Protein AF-A0A958JUB2-F1 (afdb_monomer_lite)

Foldseek 3Di:
DVVVVVVVVVVVVVVVVVVVVVCVVVVVVVVVVVVVVVVVVVVVLVVQQPDLDWDWDADPQQATQDTHPNNCVVQVHDRVVRHRDHNCVSPVDPVVVVVNVVCVVPVDPPDDDDDDFDADPVGHTD

Structure (mmCIF, N/CA/C/O backbone):
data_AF-A0A958JUB2-F1
#
_entry.id   AF-A0A958JUB2-F1
#
loop_
_atom_site.group_PDB
_atom_site.id
_atom_site.type_symbol
_atom_site.label_atom_id
_atom_site.label_alt_id
_atom_site.label_comp_id
_atom_site.label_asym_id
_atom_site.label_entity_id
_atom_site.label_seq_id
_atom_site.pdbx_PDB_ins_code
_atom_site.Cartn_x
_atom_site.Cartn_y
_atom_site.Cartn_z
_atom_site.occupancy
_atom_site.B_iso_or_equiv
_atom_site.auth_seq_id
_atom_site.auth_comp_id
_atom_site.auth_asym_id
_atom_site.auth_atom_id
_atom_site.pdbx_PDB_model_num
ATOM 1 N N . MET A 1 1 ? -41.682 3.915 45.065 1.00 63.09 1 MET A N 1
ATOM 2 C CA . MET A 1 1 ? -41.288 4.322 43.694 1.00 63.09 1 MET A CA 1
ATOM 3 C C . MET A 1 1 ? -39.786 4.629 43.578 1.00 63.09 1 MET A C 1
ATOM 5 O O . MET A 1 1 ? -39.181 4.133 42.638 1.00 63.09 1 MET A O 1
ATOM 9 N N . ASN A 1 2 ? -39.155 5.313 44.550 1.00 74.50 2 ASN A N 1
ATOM 10 C CA . ASN A 1 2 ? -37.706 5.621 44.542 1.00 74.50 2 ASN A CA 1
ATOM 11 C C . ASN A 1 2 ? -36.760 4.412 44.406 1.00 74.50 2 ASN A C 1
ATOM 13 O O . ASN A 1 2 ? -35.855 4.449 43.581 1.00 74.50 2 ASN A O 1
ATOM 17 N N . PHE A 1 3 ? -37.010 3.309 45.119 1.00 87.00 3 PHE A N 1
ATOM 18 C CA . PHE A 1 3 ? -36.120 2.134 45.112 1.00 87.00 3 PHE A CA 1
ATOM 19 C C . PHE A 1 3 ? -35.889 1.517 43.715 1.00 87.00 3 PHE A C 1
ATOM 21 O O . PHE A 1 3 ? -34.808 1.024 43.397 1.00 87.00 3 PHE A O 1
ATOM 28 N N . VAL A 1 4 ? -36.906 1.549 42.846 1.00 90.69 4 VAL A N 1
ATOM 29 C CA . VAL A 1 4 ? -36.802 0.999 41.482 1.00 90.69 4 VAL A CA 1
ATOM 30 C C . VAL A 1 4 ? -35.968 1.912 40.580 1.00 90.69 4 VAL A C 1
ATOM 32 O O . VAL A 1 4 ? -35.207 1.413 39.750 1.00 90.69 4 VAL A O 1
ATOM 35 N N . ILE A 1 5 ? -36.096 3.232 40.744 1.00 91.81 5 ILE A N 1
ATOM 36 C CA . ILE A 1 5 ? -35.324 4.230 39.991 1.00 91.81 5 ILE A CA 1
ATOM 37 C C . ILE A 1 5 ? -33.850 4.167 40.388 1.00 91.81 5 ILE A C 1
ATOM 39 O O . ILE A 1 5 ? -32.994 4.075 39.514 1.00 91.81 5 ILE A O 1
ATOM 43 N N . GLU A 1 6 ? -33.559 4.101 41.683 1.00 92.88 6 GLU A N 1
ATOM 44 C CA . GLU A 1 6 ? -32.198 4.013 42.221 1.00 92.88 6 GLU A CA 1
ATOM 45 C C . GLU A 1 6 ? -31.471 2.750 41.735 1.00 92.88 6 GLU A C 1
ATOM 47 O O . GLU A 1 6 ? -30.363 2.811 41.205 1.00 92.88 6 GLU A O 1
ATOM 52 N N . LYS A 1 7 ? -32.150 1.595 41.751 1.00 93.38 7 LYS A N 1
ATOM 53 C CA . LYS A 1 7 ? -31.594 0.347 41.206 1.00 93.38 7 LYS A CA 1
ATOM 54 C C . LYS A 1 7 ? -31.358 0.402 39.692 1.00 93.38 7 LYS A C 1
ATOM 56 O O . LYS A 1 7 ? -30.428 -0.235 39.192 1.00 93.38 7 LYS A O 1
ATOM 61 N N . LYS A 1 8 ? -32.202 1.114 38.934 1.00 92.31 8 LYS A N 1
ATOM 62 C CA . LYS A 1 8 ? -31.984 1.342 37.494 1.00 92.31 8 LYS A CA 1
ATOM 63 C C . LYS A 1 8 ? -30.801 2.282 37.252 1.00 92.31 8 LYS A C 1
ATOM 65 O O . LYS A 1 8 ? -30.009 2.001 36.356 1.00 92.31 8 LYS A O 1
ATOM 70 N N . TYR A 1 9 ? -30.666 3.329 38.060 1.00 94.75 9 TYR A N 1
ATOM 71 C CA . TYR A 1 9 ? -29.566 4.289 38.004 1.00 94.75 9 TYR A CA 1
ATOM 72 C C . TYR A 1 9 ? -28.213 3.621 38.269 1.00 94.75 9 TYR A C 1
ATOM 74 O O 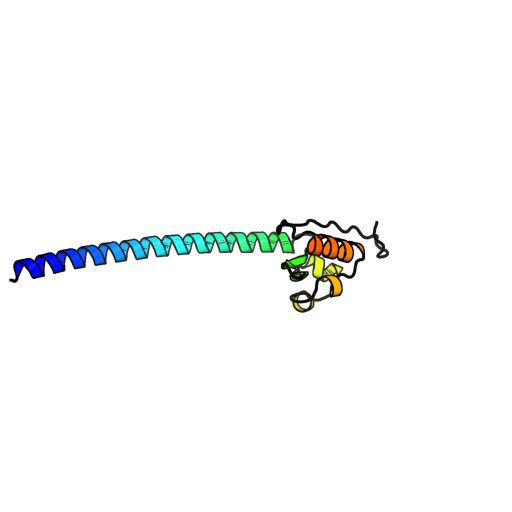. TYR A 1 9 ? -27.303 3.750 37.454 1.00 94.75 9 TYR A O 1
ATOM 82 N N . GLU A 1 10 ? -28.123 2.805 39.321 1.00 95.50 10 GLU A N 1
ATOM 83 C CA . GLU A 1 10 ? -26.946 1.990 39.650 1.00 95.50 10 GLU A CA 1
ATOM 84 C C . GLU A 1 10 ? -26.546 1.051 38.505 1.00 95.50 10 GLU A C 1
ATOM 86 O O . GLU A 1 10 ? -25.382 0.951 38.117 1.00 95.50 10 GLU A O 1
ATOM 91 N N . ARG A 1 11 ? -27.529 0.369 37.904 1.00 94.81 11 ARG A N 1
ATOM 92 C CA . ARG A 1 11 ? -27.283 -0.512 36.752 1.00 94.81 11 ARG A CA 1
ATOM 93 C C . ARG A 1 11 ? -26.782 0.260 35.535 1.00 94.81 11 ARG A C 1
ATOM 95 O O . ARG A 1 11 ? -25.931 -0.260 34.818 1.00 94.81 11 ARG A O 1
ATOM 102 N N . ALA A 1 12 ? -27.317 1.452 35.284 1.00 95.38 12 ALA A N 1
ATOM 103 C CA . ALA A 1 12 ? -26.868 2.304 34.190 1.00 95.38 12 ALA A CA 1
ATOM 104 C C . ALA A 1 12 ? -25.436 2.803 34.433 1.00 95.38 12 ALA A C 1
ATOM 106 O O . ALA A 1 12 ? -24.599 2.639 33.552 1.00 95.38 12 ALA A O 1
ATOM 107 N N . HIS A 1 13 ? -25.126 3.288 35.639 1.00 95.50 13 HIS A N 1
ATOM 108 C CA . HIS A 1 13 ? -23.782 3.742 36.015 1.00 95.50 13 HIS A CA 1
ATOM 109 C C . HIS A 1 13 ? -22.734 2.640 35.871 1.00 95.50 13 HIS A C 1
ATOM 111 O O . HIS A 1 13 ? -21.684 2.859 35.274 1.00 95.50 13 HIS A O 1
ATOM 117 N N . ARG A 1 14 ? -23.043 1.419 36.326 1.00 96.69 14 ARG A N 1
ATOM 118 C CA . ARG A 1 14 ? -22.148 0.270 36.127 1.00 96.69 14 ARG A CA 1
ATOM 119 C C . ARG A 1 14 ? -21.914 -0.036 34.654 1.00 96.69 14 ARG A C 1
ATOM 121 O O . ARG A 1 14 ? -20.787 -0.320 34.271 1.00 96.69 14 ARG A O 1
ATOM 128 N N . LYS A 1 15 ? -22.965 0.007 33.829 1.00 97.00 15 LYS A N 1
ATOM 129 C CA . LYS A 1 15 ? -22.825 -0.217 32.385 1.00 97.00 15 LYS A CA 1
ATOM 130 C C . LYS A 1 15 ? -21.964 0.856 31.727 1.00 97.00 15 LYS A C 1
ATOM 132 O O . LYS A 1 15 ? -21.115 0.496 30.926 1.00 97.00 15 LYS A O 1
ATOM 137 N N . VAL A 1 16 ? -22.160 2.128 32.073 1.00 97.75 16 VAL A N 1
ATOM 138 C CA . VAL A 1 16 ? -21.355 3.239 31.541 1.00 97.75 16 VAL A CA 1
ATOM 139 C C . VAL A 1 16 ? -19.884 3.052 31.901 1.00 97.75 16 VAL A C 1
ATOM 141 O O . VAL A 1 16 ? -19.061 3.008 30.999 1.00 97.75 16 VAL A O 1
ATOM 144 N N . SER A 1 17 ? -19.566 2.802 33.173 1.00 96.75 17 SER A N 1
ATOM 145 C CA . SER A 1 17 ? -18.178 2.590 33.609 1.00 96.75 17 SER A CA 1
ATOM 146 C C . SER A 1 17 ? -17.512 1.379 32.935 1.00 96.75 17 SER A C 1
ATOM 148 O O . SER A 1 17 ? -16.338 1.426 32.569 1.00 96.75 17 SER A O 1
ATOM 150 N N . LEU A 1 18 ? -18.261 0.291 32.715 1.00 97.38 18 LEU A N 1
ATOM 151 C CA . LEU A 1 18 ? -17.761 -0.860 31.958 1.00 97.38 18 LEU A CA 1
ATOM 152 C C . LEU A 1 18 ? -17.498 -0.510 30.489 1.00 97.38 1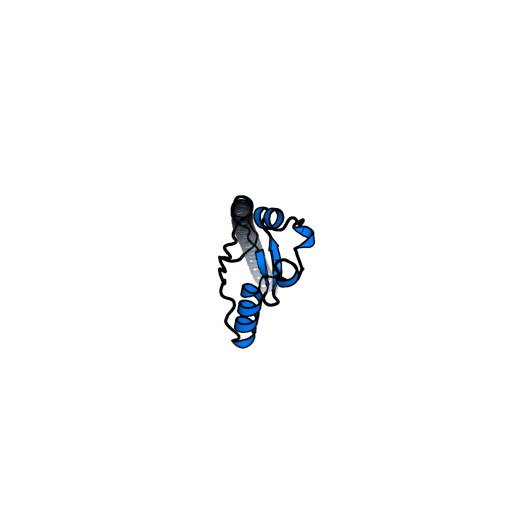8 LEU A C 1
ATOM 154 O O . LEU A 1 18 ? -16.470 -0.909 29.952 1.00 97.38 18 LEU A O 1
ATOM 158 N N . LEU A 1 19 ? -18.407 0.230 29.848 1.00 97.81 19 LEU A N 1
ATOM 159 C CA . LEU A 1 19 ? -18.243 0.663 28.460 1.00 97.81 19 LEU A CA 1
ATOM 160 C C . LEU A 1 19 ? -17.066 1.624 28.301 1.00 97.81 19 LEU A C 1
ATOM 162 O O . LEU A 1 19 ? -16.309 1.469 27.352 1.00 97.81 19 LEU A O 1
ATOM 166 N N . GLU A 1 20 ? -16.874 2.563 29.227 1.00 97.81 20 GLU A N 1
ATOM 167 C CA . GLU A 1 20 ? -15.715 3.465 29.241 1.00 97.81 20 GLU A CA 1
ATOM 168 C C . GLU A 1 20 ? -14.409 2.671 29.260 1.00 97.81 20 GLU A C 1
ATOM 170 O O . GLU A 1 20 ? -13.533 2.899 28.425 1.00 97.81 20 GLU A O 1
ATOM 175 N N . LYS A 1 21 ? -14.317 1.665 30.138 1.00 97.81 21 LYS A N 1
ATOM 176 C CA . LYS A 1 21 ? -13.148 0.787 30.200 1.00 97.81 21 LYS A CA 1
ATOM 177 C C . LYS A 1 21 ? -12.952 -0.015 28.911 1.00 97.81 21 LYS A C 1
ATOM 179 O O . LYS A 1 21 ? -11.841 -0.083 28.399 1.00 97.81 21 LYS A O 1
ATOM 184 N N . MET A 1 22 ? -14.023 -0.585 28.355 1.00 97.88 22 MET A N 1
ATOM 185 C CA . MET A 1 22 ? -13.954 -1.315 27.082 1.00 97.88 22 MET A CA 1
ATOM 186 C C . MET A 1 22 ? -13.523 -0.417 25.917 1.00 97.88 22 MET A C 1
ATOM 188 O O . MET A 1 22 ? -12.784 -0.867 25.045 1.00 97.88 22 MET A O 1
ATOM 192 N N . ILE A 1 23 ? -13.978 0.838 25.888 1.00 98.44 23 ILE A N 1
ATOM 193 C CA . ILE A 1 23 ? -13.577 1.822 24.879 1.00 98.44 23 ILE A CA 1
ATOM 194 C C . ILE A 1 23 ? -12.092 2.142 25.026 1.00 98.44 23 ILE A C 1
ATOM 196 O O . ILE A 1 23 ? -11.390 2.157 24.018 1.00 98.44 23 ILE A O 1
ATOM 200 N N . GLU A 1 24 ? -11.594 2.362 26.244 1.00 97.81 24 GLU A N 1
ATOM 201 C CA . GLU A 1 24 ? -10.168 2.611 26.470 1.00 97.81 24 GLU A CA 1
ATOM 202 C C . GLU A 1 24 ? -9.315 1.420 26.010 1.00 97.81 24 GLU A C 1
ATOM 204 O O . GLU A 1 24 ? -8.372 1.595 25.234 1.00 97.81 24 GLU A O 1
ATOM 209 N N . ASP A 1 25 ? -9.691 0.207 26.426 1.00 98.00 25 ASP A N 1
ATOM 210 C CA . ASP A 1 25 ? -9.000 -1.027 26.052 1.00 98.00 25 ASP A CA 1
ATOM 211 C C . ASP A 1 25 ? -8.996 -1.209 24.527 1.00 98.00 25 ASP A C 1
ATOM 213 O O . ASP A 1 25 ? -7.939 -1.445 23.933 1.00 98.00 25 ASP A O 1
ATOM 217 N N . LYS A 1 26 ? -10.145 -1.009 23.862 1.00 97.75 26 LYS A N 1
ATOM 218 C CA . LYS A 1 26 ? -10.233 -1.165 22.406 1.00 97.75 26 LYS A CA 1
ATOM 219 C C . LYS A 1 26 ? -9.491 -0.068 21.649 1.00 97.75 26 LYS A C 1
ATOM 221 O O . LYS A 1 26 ? -8.876 -0.343 20.622 1.00 97.75 26 LYS A O 1
ATOM 226 N N . THR A 1 27 ? -9.500 1.161 22.159 1.00 98.12 27 THR A N 1
ATOM 227 C CA . THR A 1 27 ? -8.747 2.280 21.572 1.00 98.12 27 THR A CA 1
ATOM 228 C C . THR A 1 27 ? -7.248 2.008 21.637 1.00 98.12 27 THR A C 1
ATOM 230 O O . THR A 1 27 ? -6.532 2.220 20.659 1.00 98.12 27 THR A O 1
ATOM 233 N N . ARG A 1 28 ? -6.770 1.481 22.770 1.00 98.00 28 ARG A N 1
ATOM 234 C CA . ARG A 1 28 ? -5.372 1.082 22.949 1.00 98.00 28 ARG A CA 1
ATOM 235 C C . ARG A 1 28 ? -4.981 -0.046 21.998 1.00 98.00 28 ARG A C 1
ATOM 237 O O . ARG A 1 28 ? -3.920 0.024 21.385 1.00 98.00 28 ARG A O 1
ATOM 244 N N . GLU A 1 29 ? -5.827 -1.064 21.867 1.00 98.12 29 GLU A N 1
ATOM 245 C CA . GLU A 1 29 ? -5.611 -2.176 20.937 1.00 98.12 29 GLU A CA 1
ATOM 246 C C . GLU A 1 29 ? -5.497 -1.676 19.488 1.00 98.12 29 GLU A C 1
ATOM 248 O O . GLU A 1 29 ? -4.488 -1.937 18.836 1.00 98.12 29 GLU A O 1
ATOM 253 N N . LEU A 1 30 ? -6.460 -0.867 19.028 1.00 98.44 30 LEU A N 1
ATOM 254 C CA . LEU A 1 30 ? -6.457 -0.285 17.680 1.00 98.44 30 LEU A CA 1
ATOM 255 C C . LEU A 1 30 ? -5.211 0.561 17.415 1.00 98.44 30 LEU A C 1
ATOM 257 O O . LEU A 1 30 ? -4.628 0.492 16.335 1.00 98.44 30 LEU A O 1
ATOM 261 N N . TYR A 1 31 ? -4.776 1.344 18.400 1.00 97.81 31 TYR A N 1
ATOM 262 C CA . TYR A 1 31 ? -3.563 2.146 18.280 1.00 97.81 31 TYR A CA 1
ATOM 263 C C . TYR A 1 31 ? -2.314 1.275 18.068 1.00 97.81 31 TYR A C 1
ATOM 265 O O . TYR A 1 31 ? -1.478 1.578 17.214 1.00 97.81 31 TYR A O 1
ATOM 273 N N . LEU A 1 32 ? -2.192 0.173 18.813 1.00 97.94 32 LEU A N 1
ATOM 274 C CA . LEU A 1 32 ? -1.074 -0.764 18.678 1.00 97.94 32 LEU A CA 1
ATOM 275 C C . LEU A 1 32 ? -1.111 -1.514 17.341 1.00 97.94 32 LEU A C 1
ATOM 277 O O . LEU A 1 32 ? -0.068 -1.675 16.702 1.00 97.94 32 LEU A O 1
ATOM 281 N N . GLU A 1 33 ? -2.292 -1.940 16.894 1.00 97.88 33 GLU A N 1
ATOM 282 C CA . GLU A 1 33 ? -2.471 -2.562 15.579 1.00 97.88 33 GLU A CA 1
ATOM 283 C C . GLU A 1 33 ? -2.098 -1.601 14.449 1.00 97.88 33 GLU A C 1
ATOM 285 O O . GLU A 1 33 ? -1.315 -1.965 13.570 1.00 97.88 33 GLU A O 1
ATOM 290 N N . HIS A 1 34 ? -2.561 -0.351 14.515 1.00 97.62 34 HIS A N 1
ATOM 291 C CA . HIS A 1 34 ? -2.223 0.681 13.539 1.00 97.62 34 HIS A CA 1
ATOM 292 C C . HIS A 1 34 ? -0.709 0.909 13.461 1.00 97.62 34 HIS A C 1
ATOM 294 O O . HIS A 1 34 ? -0.136 0.934 12.374 1.00 97.62 34 HIS A O 1
ATOM 300 N N . GLN A 1 35 ? -0.023 1.007 14.606 1.00 97.62 35 GLN A N 1
ATOM 301 C CA . GLN A 1 35 ? 1.438 1.121 14.618 1.00 97.62 35 GLN A CA 1
ATOM 302 C C . GLN A 1 35 ? 2.137 -0.082 13.977 1.00 97.62 35 GLN A C 1
ATOM 304 O O . GLN A 1 35 ? 3.183 0.078 13.344 1.00 97.62 35 GLN A O 1
ATOM 309 N N . LYS A 1 36 ? 1.603 -1.293 14.162 1.00 96.62 36 LYS A N 1
ATOM 310 C CA . LYS A 1 36 ? 2.172 -2.507 13.571 1.00 96.62 36 LYS A CA 1
ATOM 311 C C . LYS A 1 36 ? 2.021 -2.501 12.050 1.00 96.62 36 LYS A C 1
ATOM 313 O O . LYS A 1 36 ? 2.991 -2.810 11.358 1.00 96.62 36 LYS A O 1
ATOM 318 N N . VAL A 1 37 ? 0.846 -2.118 11.546 1.00 97.00 37 VAL A N 1
ATOM 319 C CA . VAL A 1 37 ? 0.585 -1.971 10.105 1.00 97.00 37 VAL A CA 1
ATOM 320 C C . VAL A 1 37 ? 1.504 -0.912 9.501 1.00 97.00 37 VAL A C 1
ATOM 322 O O . VAL A 1 37 ? 2.202 -1.201 8.535 1.00 97.00 37 VAL A O 1
ATOM 325 N N . GLU A 1 38 ? 1.603 0.264 10.122 1.00 96.12 38 GLU A N 1
ATOM 326 C CA . GLU A 1 38 ? 2.493 1.342 9.674 1.00 96.12 38 GLU A CA 1
ATOM 327 C C . GLU A 1 38 ? 3.957 0.902 9.588 1.00 96.12 38 GLU A C 1
ATOM 329 O O . GLU A 1 38 ? 4.614 1.084 8.563 1.00 96.12 38 GLU A O 1
ATOM 334 N N . LYS A 1 39 ? 4.476 0.244 10.632 1.00 95.94 39 LYS A N 1
ATOM 335 C CA . LYS A 1 39 ? 5.847 -0.289 10.619 1.00 95.94 39 LYS A CA 1
ATOM 336 C C . LYS A 1 39 ? 6.059 -1.314 9.507 1.00 95.94 39 LYS A C 1
ATOM 338 O O . LYS A 1 39 ? 7.115 -1.305 8.876 1.00 95.94 39 LYS A O 1
ATOM 343 N N . SER A 1 40 ? 5.077 -2.182 9.270 1.00 95.06 40 SER A N 1
ATOM 344 C CA . SER A 1 40 ? 5.133 -3.165 8.187 1.00 95.06 40 SER A CA 1
ATOM 345 C C . SER A 1 40 ? 5.154 -2.484 6.817 1.00 95.06 40 SER A C 1
ATOM 347 O O . SER A 1 40 ? 6.010 -2.802 5.996 1.00 95.06 40 SER A O 1
ATOM 349 N N . ASN A 1 41 ? 4.283 -1.499 6.591 1.00 92.94 41 ASN A N 1
ATOM 350 C CA . ASN A 1 41 ? 4.224 -0.738 5.341 1.00 92.94 41 ASN A CA 1
ATOM 351 C C . ASN A 1 41 ? 5.532 0.011 5.071 1.00 92.94 41 ASN A C 1
ATOM 353 O O . ASN A 1 41 ? 6.075 -0.061 3.971 1.00 92.94 41 ASN A O 1
ATOM 357 N N . GLN A 1 42 ? 6.090 0.672 6.087 1.00 93.00 42 GLN A N 1
ATOM 358 C CA . GLN A 1 42 ? 7.373 1.368 5.973 1.00 93.00 42 GLN A CA 1
ATOM 359 C C . GLN A 1 42 ? 8.525 0.404 5.674 1.00 93.00 42 GLN A C 1
ATOM 361 O O . GLN A 1 42 ? 9.415 0.729 4.889 1.00 93.00 42 GLN A O 1
ATOM 366 N N . TYR A 1 43 ? 8.522 -0.784 6.280 1.00 93.56 43 TYR A N 1
ATOM 367 C CA . TYR A 1 43 ? 9.527 -1.808 6.008 1.00 93.56 43 TYR A CA 1
ATOM 368 C C . TYR A 1 43 ? 9.432 -2.336 4.570 1.00 93.56 43 TYR A C 1
ATOM 370 O O . TYR A 1 43 ? 10.442 -2.358 3.867 1.00 93.56 43 TYR A O 1
ATOM 378 N N . LEU A 1 44 ? 8.227 -2.680 4.106 1.00 91.06 44 LEU A N 1
ATOM 379 C CA . LEU A 1 44 ? 7.986 -3.127 2.731 1.00 91.06 44 LEU A CA 1
ATOM 380 C C . LEU A 1 44 ? 8.356 -2.049 1.706 1.00 91.06 44 LEU A C 1
ATOM 382 O O . LEU A 1 44 ? 9.028 -2.344 0.722 1.00 91.06 44 LEU A O 1
ATOM 386 N N . SER A 1 45 ? 7.998 -0.790 1.971 1.00 88.38 45 SER A N 1
ATOM 387 C CA . SER A 1 45 ? 8.370 0.348 1.125 1.00 88.38 45 SER A CA 1
ATOM 388 C C . SER A 1 45 ? 9.891 0.481 0.992 1.00 88.38 45 SER A C 1
ATOM 390 O O . SER A 1 45 ? 10.405 0.623 -0.117 1.00 88.38 45 SER A O 1
ATOM 392 N N . ARG A 1 46 ? 10.635 0.347 2.099 1.00 90.19 46 ARG A N 1
ATOM 393 C CA . ARG A 1 46 ? 12.107 0.371 2.073 1.00 90.19 46 ARG A CA 1
ATOM 394 C C . ARG A 1 46 ? 12.694 -0.784 1.273 1.00 90.19 46 ARG A C 1
ATOM 396 O O . ARG A 1 46 ? 13.642 -0.555 0.530 1.00 90.19 46 ARG A O 1
ATOM 403 N N . ILE A 1 47 ? 12.142 -1.993 1.406 1.00 90.88 47 ILE A N 1
ATOM 404 C CA . ILE A 1 47 ? 12.572 -3.140 0.600 1.00 90.88 47 ILE A CA 1
ATOM 405 C C . ILE A 1 47 ? 12.392 -2.813 -0.880 1.00 90.88 47 ILE A C 1
ATOM 407 O O . ILE A 1 47 ? 13.383 -2.812 -1.605 1.00 90.88 47 ILE A O 1
ATOM 411 N N . LEU A 1 48 ? 11.173 -2.459 -1.301 1.00 87.75 48 LEU A N 1
ATOM 412 C CA . LEU A 1 48 ? 10.850 -2.176 -2.702 1.00 87.75 48 LEU A CA 1
ATOM 413 C C . LEU A 1 48 ? 11.750 -1.093 -3.309 1.00 87.75 48 LEU A C 1
ATOM 415 O O . LEU A 1 48 ? 12.201 -1.249 -4.441 1.00 87.75 48 LEU A O 1
ATOM 419 N N . GLN A 1 49 ? 12.047 -0.029 -2.558 1.00 82.94 49 GLN A N 1
ATOM 420 C CA . GLN A 1 49 ? 12.925 1.059 -3.010 1.00 82.94 49 GLN A CA 1
ATOM 421 C C . GLN A 1 49 ? 14.411 0.672 -3.051 1.00 82.94 49 GLN A C 1
ATOM 423 O O . GLN A 1 49 ? 15.179 1.270 -3.795 1.00 82.94 49 GLN A O 1
ATOM 428 N N . SER A 1 50 ? 14.831 -0.321 -2.264 1.00 86.94 50 SER A N 1
ATOM 429 C CA . SER A 1 50 ? 16.217 -0.811 -2.254 1.00 86.94 50 SER A CA 1
ATOM 430 C C . SER A 1 50 ? 16.504 -1.900 -3.295 1.00 86.94 50 SER A C 1
ATOM 432 O O . SER A 1 50 ? 17.665 -2.245 -3.513 1.00 86.94 50 SER A O 1
ATOM 434 N N . MET A 1 51 ? 15.467 -2.469 -3.919 1.00 89.12 51 MET A N 1
ATOM 435 C CA . MET A 1 51 ? 15.621 -3.511 -4.934 1.00 89.12 51 MET A CA 1
ATOM 436 C C . MET A 1 51 ? 16.261 -2.943 -6.202 1.00 89.12 51 MET A C 1
ATOM 438 O O . MET A 1 51 ? 15.856 -1.897 -6.695 1.00 89.12 51 MET A O 1
ATOM 442 N N . ALA A 1 52 ? 17.238 -3.665 -6.757 1.00 83.31 52 ALA A N 1
ATOM 443 C CA . ALA A 1 52 ? 17.877 -3.291 -8.021 1.00 83.31 52 ALA A CA 1
ATOM 444 C C . ALA A 1 52 ? 16.981 -3.567 -9.244 1.00 83.31 52 ALA A C 1
ATOM 446 O O . ALA A 1 52 ? 17.133 -2.926 -10.279 1.00 83.31 52 ALA A O 1
ATOM 447 N N . GLY A 1 53 ? 16.064 -4.533 -9.128 1.00 85.75 53 GLY A N 1
ATOM 448 C CA . GLY A 1 53 ? 15.079 -4.842 -10.160 1.00 85.75 53 GLY A CA 1
ATOM 449 C C . GLY A 1 53 ? 13.902 -3.870 -10.133 1.00 85.75 53 GLY A C 1
ATOM 450 O O . GLY A 1 53 ? 13.439 -3.469 -9.059 1.00 85.75 53 GLY A O 1
ATOM 451 N N . GLY A 1 54 ? 13.408 -3.520 -11.320 1.00 87.31 54 GLY A N 1
ATOM 452 C CA . GLY A 1 54 ? 12.181 -2.748 -11.466 1.00 87.31 54 GLY A CA 1
ATOM 453 C C . GLY A 1 54 ? 10.958 -3.562 -11.051 1.00 87.31 54 GLY A C 1
ATOM 454 O O . GLY A 1 54 ? 10.807 -4.709 -11.460 1.00 87.31 54 GLY A O 1
ATOM 455 N N . VAL A 1 55 ? 10.093 -2.959 -10.240 1.00 87.25 55 VAL A N 1
ATOM 456 C CA . VAL A 1 55 ? 8.812 -3.524 -9.815 1.00 87.25 55 VAL A CA 1
ATOM 457 C C . VAL A 1 55 ? 7.700 -2.570 -10.228 1.00 87.25 55 VAL A C 1
ATOM 459 O O . VAL A 1 55 ? 7.694 -1.407 -9.818 1.00 87.25 55 VAL A O 1
ATOM 462 N N . ILE A 1 56 ? 6.754 -3.095 -11.004 1.00 87.88 56 ILE A N 1
ATOM 463 C CA . ILE A 1 56 ? 5.487 -2.448 -11.342 1.00 87.88 56 ILE A CA 1
ATOM 464 C C . ILE A 1 56 ? 4.365 -3.343 -10.822 1.00 87.88 56 ILE A C 1
ATOM 466 O O . ILE A 1 56 ? 4.386 -4.555 -11.030 1.00 87.88 56 ILE A O 1
ATOM 470 N N . VAL A 1 57 ? 3.39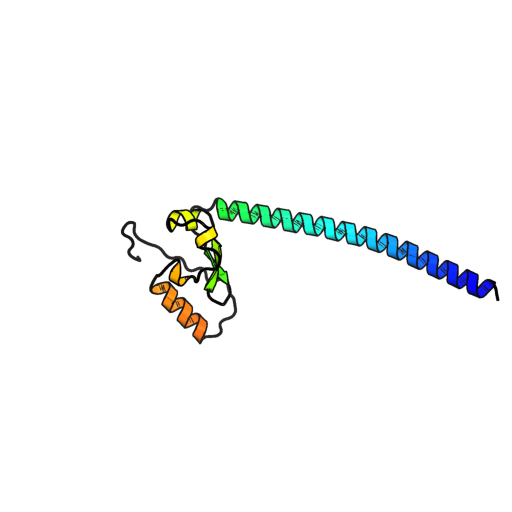1 -2.750 -10.140 1.00 87.31 57 VAL A N 1
ATOM 471 C CA . VAL A 1 57 ? 2.159 -3.428 -9.729 1.00 87.31 57 VAL A CA 1
ATOM 472 C C . VAL A 1 57 ? 1.001 -2.757 -10.438 1.00 87.31 57 VAL A C 1
ATOM 474 O O . VAL A 1 57 ? 0.926 -1.528 -10.464 1.00 87.31 57 VAL A O 1
ATOM 477 N N . THR A 1 58 ? 0.084 -3.559 -10.966 1.00 87.50 58 THR A N 1
ATOM 478 C CA . THR A 1 58 ? -1.155 -3.080 -11.575 1.00 87.50 58 THR A CA 1
ATOM 479 C C . THR A 1 58 ? -2.372 -3.574 -10.812 1.00 87.50 58 THR A C 1
ATOM 481 O O . THR A 1 58 ? -2.303 -4.551 -10.063 1.00 87.50 58 THR A O 1
ATOM 484 N N . ASP A 1 59 ? -3.507 -2.917 -11.015 1.00 87.81 59 ASP A N 1
ATOM 485 C CA . ASP A 1 59 ? -4.797 -3.480 -10.644 1.00 87.81 59 ASP A CA 1
ATOM 486 C C . ASP A 1 59 ? -5.297 -4.507 -11.684 1.00 87.81 59 ASP A C 1
ATOM 488 O O . ASP A 1 59 ? -4.580 -4.915 -12.602 1.00 87.81 59 ASP A O 1
ATOM 492 N N . HIS A 1 60 ? -6.544 -4.952 -11.518 1.00 83.00 60 HIS A N 1
ATOM 493 C CA . HIS A 1 60 ? -7.208 -5.927 -12.386 1.00 83.00 60 HIS A CA 1
ATOM 494 C C . HIS A 1 60 ? -7.520 -5.407 -13.799 1.00 83.00 60 HIS A C 1
ATOM 496 O O . HIS A 1 60 ? -7.832 -6.208 -14.674 1.00 83.00 60 HIS A O 1
ATOM 502 N N . THR A 1 61 ? -7.440 -4.095 -14.022 1.00 85.00 61 THR A N 1
ATOM 503 C CA . THR A 1 61 ? -7.598 -3.449 -15.334 1.00 85.00 61 THR A CA 1
ATOM 504 C C . THR A 1 61 ? -6.256 -3.147 -16.000 1.00 85.00 61 THR A C 1
ATOM 506 O O . THR A 1 61 ? -6.225 -2.482 -17.025 1.00 85.00 61 THR A O 1
ATOM 509 N N . PHE A 1 62 ? -5.150 -3.630 -15.420 1.00 87.06 62 PHE A N 1
ATOM 510 C CA . PHE A 1 62 ? -3.780 -3.318 -15.835 1.00 87.06 62 PHE A CA 1
ATOM 511 C C . PHE A 1 62 ? -3.400 -1.840 -15.679 1.00 87.06 62 PHE A C 1
ATOM 513 O O . PHE A 1 62 ? -2.416 -1.388 -16.259 1.00 87.06 62 PHE A O 1
ATOM 520 N N . THR A 1 63 ? -4.113 -1.106 -14.824 1.00 90.69 63 THR A N 1
ATOM 521 C CA . THR A 1 63 ? -3.728 0.252 -14.433 1.00 90.69 63 THR A CA 1
ATOM 522 C C . THR A 1 63 ? -2.603 0.183 -13.406 1.00 90.69 63 THR A C 1
ATOM 524 O O . THR A 1 63 ? -2.717 -0.529 -12.407 1.00 90.69 63 THR A O 1
ATOM 527 N N . VAL A 1 64 ? -1.510 0.911 -13.625 1.00 91.81 64 VAL A N 1
ATOM 528 C CA . VAL A 1 64 ? -0.342 0.933 -12.735 1.00 91.81 64 VAL A CA 1
ATOM 529 C C . VAL A 1 64 ? -0.689 1.601 -11.399 1.00 91.81 64 VAL A C 1
ATOM 531 O O . VAL A 1 64 ? -1.070 2.768 -11.350 1.00 91.81 64 VAL A O 1
ATOM 534 N N . VAL A 1 65 ? -0.514 0.876 -10.291 1.00 92.62 65 VAL A N 1
ATOM 535 C CA . VAL A 1 65 ? -0.804 1.344 -8.919 1.00 92.62 65 VAL A CA 1
ATOM 536 C C . VAL A 1 65 ? 0.440 1.476 -8.039 1.00 92.62 65 VAL A C 1
ATOM 538 O O . VAL A 1 65 ? 0.389 2.126 -6.996 1.00 92.62 65 VAL A O 1
ATOM 541 N N . LEU A 1 66 ? 1.562 0.869 -8.434 1.00 91.12 66 LEU A N 1
ATOM 542 C CA . LEU A 1 66 ? 2.850 1.024 -7.759 1.00 91.12 66 LEU A CA 1
ATOM 543 C C . LEU A 1 66 ? 3.989 0.914 -8.765 1.00 91.12 66 LEU A C 1
ATOM 545 O O . LEU A 1 66 ? 4.008 -0.003 -9.582 1.00 91.12 66 LEU A O 1
ATOM 549 N N . VAL A 1 67 ? 4.973 1.798 -8.623 1.00 90.75 67 VAL A N 1
ATOM 550 C CA . VAL A 1 67 ? 6.256 1.733 -9.324 1.00 90.75 67 VAL A CA 1
ATOM 551 C C . VAL A 1 67 ? 7.361 1.963 -8.297 1.00 90.75 67 VAL A C 1
ATOM 553 O O . VAL A 1 67 ? 7.287 2.908 -7.509 1.00 90.75 67 VAL A O 1
ATOM 556 N N . ASN A 1 68 ? 8.362 1.083 -8.242 1.00 91.88 68 ASN A N 1
ATOM 557 C CA . ASN A 1 68 ? 9.545 1.327 -7.412 1.00 91.88 68 ASN A CA 1
ATOM 558 C C . ASN A 1 68 ? 10.577 2.206 -8.145 1.00 91.88 68 ASN A C 1
ATOM 560 O O . ASN A 1 68 ? 10.545 2.340 -9.368 1.00 91.88 68 ASN A O 1
ATOM 564 N N . GLY A 1 69 ? 11.535 2.779 -7.406 1.00 90.00 69 GLY A N 1
ATOM 565 C CA . GLY A 1 69 ? 12.540 3.669 -7.997 1.00 90.00 69 GLY A CA 1
ATOM 566 C C . GLY A 1 69 ? 13.365 3.019 -9.114 1.00 90.00 69 GLY A C 1
ATOM 567 O O . GLY A 1 69 ? 13.670 3.671 -10.108 1.00 90.00 69 GLY A O 1
ATOM 568 N N . ALA A 1 70 ? 13.678 1.724 -9.003 1.00 90.44 70 ALA A N 1
ATOM 569 C CA . ALA A 1 70 ? 14.399 1.007 -10.051 1.00 90.44 70 ALA A CA 1
ATOM 570 C C . ALA A 1 70 ? 13.603 0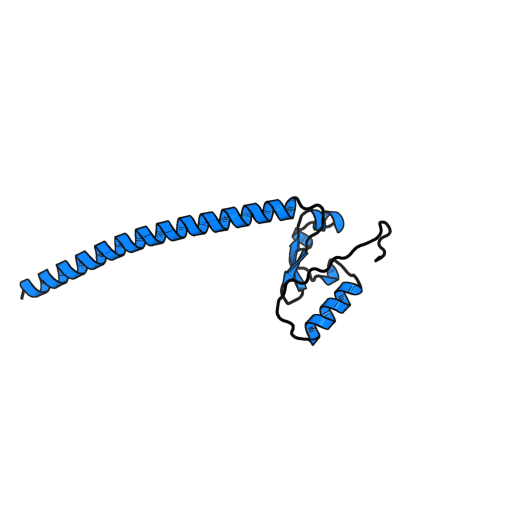.923 -11.363 1.00 90.44 70 ALA A C 1
ATOM 572 O O . ALA A 1 70 ? 14.182 1.134 -12.423 1.00 90.44 70 ALA A O 1
ATOM 573 N N . ALA A 1 71 ? 12.291 0.673 -11.314 1.00 89.44 71 ALA A N 1
ATOM 574 C CA . ALA A 1 71 ? 11.448 0.648 -12.508 1.00 89.44 71 ALA A CA 1
ATOM 575 C C . ALA A 1 71 ? 11.393 2.024 -13.181 1.00 89.44 71 ALA A C 1
ATOM 577 O O . ALA A 1 71 ? 11.606 2.105 -14.386 1.00 89.44 71 ALA A O 1
ATOM 578 N N . ALA A 1 72 ? 11.208 3.096 -12.407 1.00 89.56 72 ALA A N 1
ATOM 579 C CA . ALA A 1 72 ? 11.240 4.466 -12.922 1.00 89.56 72 ALA A CA 1
ATOM 580 C C . ALA A 1 72 ? 12.571 4.783 -13.636 1.00 89.56 72 ALA A C 1
ATOM 582 O O . ALA A 1 72 ? 12.579 5.266 -14.765 1.00 89.56 72 ALA A O 1
ATOM 583 N N . ILE A 1 73 ? 13.707 4.409 -13.031 1.00 89.25 73 ILE A N 1
ATOM 584 C CA . ILE A 1 73 ? 15.042 4.586 -13.629 1.00 89.25 73 ILE A CA 1
ATOM 585 C C . ILE A 1 73 ? 15.207 3.761 -14.913 1.00 89.25 73 ILE A C 1
ATOM 587 O O . ILE A 1 73 ? 15.735 4.272 -15.898 1.00 89.25 73 ILE A O 1
ATOM 591 N N . ILE A 1 74 ? 14.783 2.493 -14.908 1.00 86.44 74 ILE A N 1
ATOM 592 C CA . ILE A 1 74 ? 14.888 1.590 -16.067 1.00 86.44 74 ILE A CA 1
ATOM 593 C C . ILE A 1 74 ? 14.044 2.102 -17.239 1.00 86.44 74 ILE A C 1
ATOM 595 O O . ILE A 1 74 ? 14.473 1.999 -18.388 1.00 86.44 74 ILE A O 1
ATOM 599 N N . LEU A 1 75 ? 12.861 2.644 -16.948 1.00 86.75 75 LEU A N 1
ATOM 600 C CA . LEU A 1 75 ? 11.939 3.193 -17.942 1.00 86.75 75 LEU A CA 1
ATOM 601 C C . LEU A 1 75 ? 12.322 4.607 -18.389 1.00 86.75 75 LEU A C 1
ATOM 603 O O . LEU A 1 75 ? 11.929 5.020 -19.475 1.00 86.75 75 LEU A O 1
ATOM 607 N N . GLY A 1 76 ? 13.117 5.324 -17.591 1.00 87.50 76 GLY A N 1
ATOM 608 C CA . GLY A 1 76 ? 13.517 6.701 -17.874 1.00 87.50 76 GLY A CA 1
ATOM 609 C C . GLY A 1 76 ? 12.407 7.727 -17.632 1.00 87.50 76 GLY A C 1
ATOM 610 O O . GLY A 1 76 ? 12.476 8.818 -18.189 1.00 87.50 76 GLY A O 1
ATOM 611 N N . GLU A 1 77 ? 11.416 7.389 -16.808 1.00 88.69 77 GLU A N 1
ATOM 612 C CA . GLU A 1 77 ? 10.231 8.206 -16.523 1.00 88.69 77 GLU A CA 1
ATOM 613 C C . GLU A 1 77 ? 10.091 8.470 -15.019 1.00 88.69 77 GLU A C 1
ATOM 615 O O . GLU A 1 77 ? 10.530 7.676 -14.183 1.00 88.69 77 GLU A O 1
ATOM 620 N N . GLU A 1 78 ? 9.454 9.585 -14.658 1.00 89.56 78 GLU A N 1
ATOM 621 C CA . GLU A 1 78 ? 9.115 9.876 -13.261 1.00 89.56 78 GLU A CA 1
ATOM 622 C C . GLU A 1 78 ? 7.966 8.976 -12.789 1.00 89.56 78 GLU A C 1
ATOM 624 O O . GLU A 1 78 ? 7.027 8.696 -13.534 1.00 89.56 78 GLU A O 1
ATOM 629 N N . SER A 1 79 ? 8.017 8.519 -11.532 1.00 87.44 79 SER A N 1
ATOM 630 C CA . SER A 1 79 ? 7.018 7.575 -11.000 1.00 87.44 79 SER A CA 1
ATOM 631 C C . SER A 1 79 ? 5.599 8.143 -11.075 1.00 87.44 79 SER A C 1
ATOM 633 O O . SER A 1 79 ? 4.652 7.413 -11.344 1.00 87.44 79 SER A O 1
ATOM 635 N N . GLU A 1 80 ? 5.459 9.452 -10.894 1.00 90.00 80 GLU A N 1
ATOM 636 C CA . GLU A 1 80 ? 4.212 10.206 -10.966 1.00 90.00 80 GLU A CA 1
ATOM 637 C C . GLU A 1 80 ? 3.547 10.139 -12.348 1.00 90.00 80 GLU A C 1
ATOM 639 O O . GLU A 1 80 ? 2.321 10.141 -12.419 1.00 90.00 80 GLU A O 1
ATOM 644 N N . ASN A 1 81 ? 4.329 10.033 -13.427 1.00 89.69 81 ASN A N 1
ATOM 645 C CA . ASN A 1 81 ? 3.812 9.907 -14.797 1.00 89.69 81 ASN A CA 1
ATOM 646 C C . ASN A 1 81 ? 3.392 8.467 -15.131 1.00 89.69 81 ASN A C 1
ATOM 648 O O . ASN A 1 81 ? 2.605 8.228 -16.047 1.00 89.69 81 ASN A O 1
ATOM 652 N N . LEU A 1 82 ? 3.943 7.496 -14.402 1.00 90.38 82 LEU A N 1
ATOM 653 C CA . LEU A 1 82 ? 3.673 6.075 -14.599 1.00 90.38 82 LEU A CA 1
ATOM 654 C C . LEU A 1 82 ? 2.446 5.610 -13.807 1.00 90.38 82 LEU A C 1
ATOM 656 O O . LEU A 1 82 ? 1.735 4.711 -14.245 1.00 90.38 82 LEU A O 1
ATOM 660 N N . LEU A 1 83 ? 2.194 6.207 -12.641 1.00 93.50 83 LEU A N 1
ATOM 661 C CA . LEU A 1 83 ? 1.041 5.884 -11.803 1.00 93.50 83 LEU A CA 1
ATOM 662 C C . LEU A 1 83 ? -0.275 6.269 -12.492 1.00 93.50 83 LEU A C 1
ATOM 664 O O . LEU A 1 83 ? -0.461 7.400 -12.928 1.00 93.50 83 LEU A O 1
ATOM 668 N N . GLY A 1 84 ? -1.221 5.330 -12.531 1.00 93.19 84 GLY A N 1
ATOM 669 C CA . GLY A 1 84 ? -2.528 5.510 -13.167 1.00 93.19 84 GLY A CA 1
ATOM 670 C C . GLY A 1 84 ? -2.540 5.289 -14.681 1.00 93.19 84 GLY A C 1
ATOM 671 O O . GLY A 1 84 ? -3.618 5.297 -15.271 1.00 93.19 84 GLY A O 1
ATOM 672 N N . SER A 1 85 ? -1.381 5.066 -15.299 1.00 92.38 85 SER A N 1
ATOM 673 C CA . SER A 1 85 ? -1.269 4.735 -16.721 1.00 92.38 85 SER A CA 1
ATOM 674 C C . SER A 1 85 ? -1.552 3.249 -16.964 1.00 92.38 85 SER A C 1
ATOM 676 O O . SER A 1 85 ? -1.391 2.417 -16.065 1.00 92.38 85 SER A O 1
ATOM 678 N N . GLU A 1 86 ? -1.975 2.900 -18.178 1.00 90.50 86 GLU A N 1
ATOM 679 C CA . GLU A 1 86 ? -2.147 1.502 -18.580 1.00 90.50 86 GLU A CA 1
ATOM 680 C C . GLU A 1 86 ? -0.775 0.825 -18.738 1.00 90.50 86 GLU A C 1
ATOM 682 O O . GLU A 1 86 ? 0.171 1.414 -19.268 1.00 90.50 86 GLU A O 1
ATOM 687 N N . LEU A 1 87 ? -0.638 -0.423 -18.280 1.00 87.38 87 LEU A N 1
ATOM 688 C CA . LEU A 1 87 ? 0.641 -1.141 -18.279 1.00 87.38 87 LEU A CA 1
ATOM 689 C C . LEU A 1 87 ? 1.295 -1.208 -19.664 1.00 87.38 87 LEU A C 1
ATOM 691 O O . LEU A 1 87 ? 2.515 -1.092 -19.764 1.00 87.38 87 LEU A O 1
ATOM 695 N N . LEU A 1 88 ? 0.498 -1.403 -20.717 1.00 86.00 88 LEU A N 1
ATOM 696 C CA . LEU A 1 88 ? 0.998 -1.519 -22.088 1.00 86.00 88 LEU A CA 1
ATOM 697 C C . LEU A 1 88 ? 1.491 -0.187 -22.662 1.00 86.00 88 LEU A C 1
ATOM 699 O O . LEU A 1 88 ? 2.409 -0.203 -23.480 1.00 86.00 88 LEU A O 1
ATOM 703 N N . ASP A 1 89 ? 0.956 0.945 -22.200 1.00 85.19 89 ASP A N 1
ATOM 704 C CA . ASP A 1 89 ? 1.459 2.271 -22.576 1.00 85.19 89 ASP A CA 1
ATOM 705 C C . ASP A 1 89 ? 2.826 2.541 -21.937 1.00 85.19 89 ASP A C 1
ATOM 707 O O . ASP A 1 89 ? 3.706 3.152 -22.543 1.00 85.19 89 ASP A O 1
ATOM 711 N N . VAL A 1 90 ? 3.017 2.049 -20.710 1.00 79.31 90 VAL A N 1
ATOM 712 C CA . VAL A 1 90 ? 4.259 2.201 -19.943 1.00 79.31 90 VAL A CA 1
ATOM 713 C C . VAL A 1 90 ? 5.343 1.227 -20.408 1.00 79.31 90 VAL A C 1
ATOM 715 O O . VAL A 1 90 ? 6.522 1.579 -20.466 1.00 79.31 90 VAL A O 1
ATOM 718 N N . PHE A 1 91 ? 4.970 -0.015 -20.718 1.00 76.19 91 PHE A N 1
ATOM 719 C CA . PHE A 1 91 ? 5.913 -1.066 -21.085 1.00 76.19 91 PHE A CA 1
ATOM 720 C C . PHE A 1 91 ? 5.365 -1.935 -22.229 1.00 76.19 91 PHE A C 1
ATOM 722 O O . PHE A 1 91 ? 4.886 -3.051 -21.998 1.00 76.19 91 PHE A O 1
ATOM 729 N N . PRO A 1 92 ? 5.447 -1.444 -23.482 1.00 69.69 92 PRO A N 1
ATOM 730 C CA . PRO A 1 92 ? 4.924 -2.140 -24.652 1.00 69.69 92 PRO A CA 1
ATOM 731 C C . PRO A 1 92 ? 5.845 -3.307 -25.021 1.00 69.69 92 PRO A C 1
ATOM 733 O O . PRO A 1 92 ? 6.808 -3.165 -25.778 1.00 69.69 92 PRO A O 1
ATOM 736 N N . VAL A 1 93 ? 5.570 -4.476 -24.445 1.00 70.31 93 VAL A N 1
ATOM 737 C CA . VAL A 1 93 ? 6.279 -5.723 -24.742 1.00 70.31 93 VAL A CA 1
ATOM 738 C C . VAL A 1 93 ? 5.271 -6.749 -25.236 1.00 70.31 93 VAL A C 1
ATOM 740 O O . VAL A 1 93 ? 4.298 -7.038 -24.543 1.00 70.31 93 VAL A O 1
ATOM 743 N N . ASP A 1 94 ? 5.540 -7.346 -26.399 1.00 66.06 94 ASP A N 1
ATOM 744 C CA . ASP A 1 94 ? 4.651 -8.329 -27.041 1.00 66.06 94 ASP A CA 1
ATOM 745 C C . ASP A 1 94 ? 4.274 -9.487 -26.092 1.00 66.06 94 ASP A C 1
ATOM 747 O O . ASP A 1 94 ? 3.132 -9.941 -26.068 1.00 66.06 94 ASP A O 1
ATOM 751 N N . GLY A 1 95 ? 5.208 -9.912 -25.231 1.00 64.62 95 GLY A N 1
ATOM 752 C CA . GLY A 1 95 ? 4.964 -10.947 -24.219 1.00 64.62 95 GLY A CA 1
ATOM 753 C C . GLY A 1 95 ? 4.017 -10.532 -23.082 1.00 64.62 95 GLY A C 1
ATOM 754 O O . GLY A 1 95 ? 3.361 -11.393 -22.503 1.00 64.62 95 GLY A O 1
ATOM 755 N N . ILE A 1 96 ? 3.906 -9.236 -22.769 1.00 68.06 96 ILE A N 1
ATOM 756 C CA . ILE A 1 96 ? 2.928 -8.729 -21.792 1.00 68.06 96 ILE A CA 1
ATOM 757 C C . ILE A 1 96 ? 1.537 -8.702 -22.414 1.00 68.06 96 ILE A C 1
ATOM 759 O O . ILE A 1 96 ? 0.591 -9.137 -21.767 1.00 68.06 96 ILE A O 1
ATOM 763 N N . ALA A 1 97 ? 1.412 -8.234 -23.659 1.00 69.12 97 ALA A N 1
ATOM 764 C CA . ALA A 1 97 ? 0.126 -8.183 -24.351 1.00 69.12 97 ALA A CA 1
ATOM 765 C C . ALA A 1 97 ? -0.523 -9.574 -24.416 1.00 69.12 97 ALA A C 1
ATOM 767 O O . ALA A 1 97 ? -1.681 -9.732 -24.035 1.00 69.12 97 ALA A O 1
ATOM 768 N N . GLN A 1 98 ? 0.256 -10.603 -24.767 1.00 66.94 98 GLN A N 1
ATOM 769 C CA . GLN A 1 98 ? -0.226 -11.984 -24.770 1.00 66.94 98 GLN A CA 1
ATOM 770 C C . GLN A 1 98 ? -0.654 -12.465 -23.370 1.00 66.94 98 GLN A C 1
ATOM 772 O O . GLN A 1 98 ? -1.713 -13.073 -23.223 1.00 66.94 98 GLN A O 1
ATOM 777 N N . ALA A 1 99 ? 0.126 -12.163 -22.327 1.00 69.06 99 ALA A N 1
ATOM 778 C CA . ALA A 1 99 ? -0.216 -12.539 -20.953 1.00 69.06 99 ALA A CA 1
ATOM 779 C C . ALA A 1 99 ? -1.491 -11.834 -20.443 1.00 69.06 99 ALA A C 1
ATOM 781 O O . ALA A 1 99 ? -2.280 -12.432 -19.708 1.00 69.06 99 ALA A O 1
ATOM 782 N N . ILE A 1 100 ? -1.711 -10.576 -20.843 1.00 73.38 100 ILE A N 1
ATOM 783 C CA . ILE A 1 100 ? -2.936 -9.817 -20.556 1.00 73.38 100 ILE A CA 1
ATOM 784 C C . ILE A 1 100 ? -4.136 -10.465 -21.254 1.00 73.38 100 ILE A C 1
ATOM 786 O O . ILE A 1 100 ? -5.155 -10.709 -20.606 1.00 73.38 100 ILE A O 1
ATOM 790 N N . GLU A 1 101 ? -4.012 -10.792 -22.541 1.00 71.25 101 GLU A N 1
ATOM 791 C CA . GLU A 1 101 ? -5.073 -11.433 -23.326 1.00 71.25 101 GLU A CA 1
ATOM 792 C C . GLU A 1 101 ? -5.461 -12.812 -22.772 1.00 71.25 101 GLU A C 1
ATOM 794 O O . GLU A 1 101 ? -6.649 -13.096 -22.602 1.00 71.25 101 GLU A O 1
ATOM 799 N N . GLU A 1 102 ? -4.483 -13.651 -22.419 1.00 67.75 102 GLU A N 1
ATOM 800 C CA . GLU A 1 102 ? -4.718 -14.967 -21.808 1.00 67.75 102 GLU A CA 1
ATOM 801 C C . GLU A 1 102 ? -5.442 -14.845 -20.457 1.00 67.75 102 GLU A C 1
ATOM 803 O O . GLU A 1 102 ? -6.370 -15.607 -20.164 1.00 67.75 102 GLU A O 1
ATOM 808 N N . ARG A 1 103 ? -5.072 -13.847 -19.645 1.00 70.12 103 ARG A N 1
ATOM 809 C CA . ARG A 1 103 ? -5.704 -13.582 -18.347 1.00 70.12 103 ARG A CA 1
ATOM 810 C C . ARG A 1 103 ? -7.128 -13.043 -18.496 1.00 70.12 103 ARG A C 1
ATOM 812 O O . ARG A 1 103 ? -8.008 -13.473 -17.752 1.00 70.12 103 ARG A O 1
ATOM 819 N N . ALA A 1 104 ? -7.367 -12.162 -19.468 1.00 68.00 104 ALA A N 1
ATOM 820 C CA . ALA A 1 104 ? -8.692 -11.625 -19.780 1.00 68.00 104 ALA A CA 1
ATOM 821 C C . ALA A 1 104 ? -9.665 -12.705 -20.287 1.00 68.00 104 ALA A C 1
ATOM 823 O O . ALA A 1 104 ? -10.862 -12.631 -20.015 1.00 68.00 104 ALA A O 1
ATOM 824 N N . TYR A 1 105 ? -9.165 -13.726 -20.991 1.00 62.00 105 TYR A N 1
ATOM 825 C CA . TYR A 1 105 ? -9.990 -14.819 -21.519 1.00 62.00 105 TYR A CA 1
ATOM 826 C C . TYR A 1 105 ? -10.373 -15.881 -20.485 1.00 62.00 105 TYR A C 1
ATOM 828 O O . TYR A 1 105 ? -11.418 -16.518 -20.625 1.00 62.00 105 TYR A O 1
ATOM 836 N N . HIS A 1 106 ? -9.527 -16.112 -19.480 1.00 62.75 106 HIS A N 1
ATOM 837 C CA . HIS A 1 106 ? -9.681 -17.253 -18.576 1.00 62.75 106 HIS A CA 1
ATOM 838 C C . HIS A 1 106 ? -10.298 -16.930 -17.212 1.00 62.75 106 HIS A C 1
ATOM 840 O O . HIS A 1 106 ? -10.470 -17.857 -16.421 1.00 62.75 106 HIS A O 1
ATOM 846 N N . ASP A 1 107 ? -10.651 -15.665 -16.944 1.00 60.91 107 ASP A N 1
ATOM 847 C CA . ASP A 1 107 ? -11.242 -15.207 -15.671 1.00 60.91 107 ASP A CA 1
ATOM 848 C C . ASP A 1 107 ? -10.476 -15.782 -14.455 1.00 60.91 107 ASP A C 1
ATOM 850 O O . ASP A 1 107 ? -11.039 -16.219 -13.447 1.00 60.91 107 ASP A O 1
ATOM 854 N N . LEU A 1 108 ? -9.148 -15.882 -14.612 1.00 57.00 108 LEU A N 1
ATOM 855 C CA . LEU A 1 108 ? -8.257 -16.503 -13.640 1.00 57.00 108 LEU A CA 1
ATOM 856 C C . LEU A 1 108 ? -8.267 -15.661 -12.357 1.00 57.00 108 LEU A C 1
ATOM 858 O O . LEU A 1 108 ? -8.211 -14.4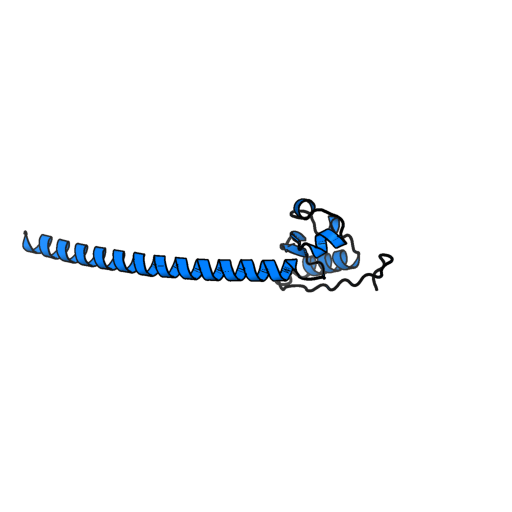28 -12.435 1.00 57.00 108 LEU A O 1
ATOM 862 N N . PRO A 1 109 ? -8.316 -16.293 -11.169 1.00 50.8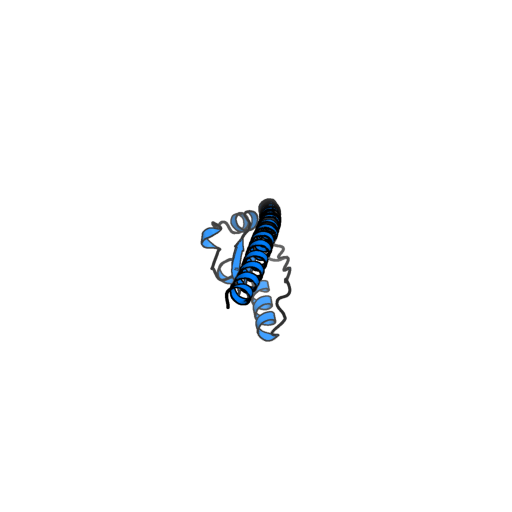8 109 PRO A N 1
ATOM 863 C CA . PRO A 1 109 ? -8.276 -15.568 -9.908 1.00 50.88 109 PRO A CA 1
ATOM 864 C C . PRO A 1 109 ? -7.029 -14.681 -9.832 1.00 50.88 109 PRO A C 1
ATOM 866 O O . PRO A 1 109 ? -6.005 -14.977 -10.445 1.00 50.88 109 PRO A O 1
ATOM 869 N N . SER A 1 110 ? -7.132 -13.595 -9.061 1.00 53.94 110 SER A N 1
ATOM 870 C CA . SER A 1 110 ? -6.147 -12.518 -8.883 1.00 53.94 110 SER A CA 1
ATOM 871 C C . SER A 1 110 ? -4.816 -12.947 -8.240 1.00 53.94 110 SER A C 1
ATOM 873 O O . SER A 1 110 ? -4.296 -12.250 -7.370 1.00 53.94 110 SER A O 1
ATOM 875 N N . GLU A 1 111 ? -4.259 -14.095 -8.611 1.00 55.50 111 GLU A N 1
ATOM 876 C CA . GLU A 1 111 ? -2.943 -14.510 -8.159 1.00 55.50 111 GLU A CA 1
ATOM 877 C C . GLU A 1 111 ? -1.871 -13.558 -8.696 1.00 55.50 111 GLU A C 1
ATOM 879 O O . GLU A 1 111 ? -1.971 -12.985 -9.793 1.00 55.50 111 GLU A O 1
ATOM 884 N N . GLN A 1 112 ? -0.860 -13.351 -7.851 1.00 52.53 112 GLN A N 1
ATOM 885 C CA . GLN A 1 112 ? 0.332 -12.588 -8.185 1.00 52.53 112 GLN A CA 1
ATOM 886 C C . GLN A 1 112 ? 1.021 -13.294 -9.352 1.00 52.53 112 GLN A C 1
ATOM 888 O O . GLN A 1 112 ? 1.563 -14.385 -9.193 1.00 52.53 112 GLN A O 1
ATOM 893 N N . THR A 1 113 ? 0.971 -12.690 -10.536 1.00 54.72 113 THR A N 1
ATOM 894 C CA . THR A 1 113 ? 1.720 -13.178 -11.691 1.00 54.72 113 THR A CA 1
ATOM 895 C C . THR A 1 113 ? 3.096 -12.536 -11.644 1.00 54.72 113 THR A C 1
ATOM 897 O O . THR A 1 113 ? 3.244 -11.349 -11.923 1.00 54.72 113 THR A O 1
ATOM 900 N N . GLU A 1 114 ? 4.104 -13.310 -11.252 1.00 53.22 114 GLU A N 1
ATOM 901 C CA . GLU A 1 114 ? 5.496 -12.886 -11.365 1.00 53.22 114 GLU A CA 1
ATOM 902 C C . GLU A 1 114 ? 5.951 -13.110 -12.811 1.00 53.22 114 GLU A C 1
ATOM 904 O O . GLU A 1 114 ? 6.238 -14.233 -13.225 1.00 53.22 114 GLU A O 1
ATOM 909 N N . LEU A 1 115 ? 5.963 -12.039 -13.606 1.00 59.59 115 LEU A N 1
ATOM 910 C CA . LEU A 1 115 ? 6.483 -12.068 -14.969 1.00 59.59 115 LEU A CA 1
ATOM 911 C C . LEU A 1 115 ? 7.911 -11.517 -14.968 1.00 59.59 115 LEU A C 1
ATOM 913 O O . LEU A 1 115 ? 8.130 -10.309 -14.882 1.00 59.59 115 LEU A O 1
ATOM 917 N N . VAL A 1 116 ? 8.897 -12.409 -15.057 1.00 53.91 116 VAL A N 1
ATOM 918 C CA . VAL A 1 116 ? 10.310 -12.025 -15.165 1.00 53.91 116 VAL A CA 1
ATOM 919 C C . VAL A 1 116 ? 10.635 -11.751 -16.630 1.00 53.91 116 VAL A C 1
ATOM 921 O O . VAL A 1 116 ? 10.814 -12.673 -17.423 1.00 53.91 116 VAL A O 1
ATOM 924 N N . LEU A 1 117 ? 10.721 -10.472 -16.993 1.00 56.19 117 LEU A N 1
ATOM 925 C CA . LEU A 1 117 ? 11.128 -10.040 -18.329 1.00 56.19 117 LEU A CA 1
ATOM 926 C C . LEU A 1 117 ? 12.627 -9.749 -18.324 1.00 56.19 117 LEU A C 1
ATOM 928 O O . LEU A 1 117 ? 13.079 -8.744 -17.778 1.00 56.19 117 LEU A O 1
ATOM 932 N N . ALA A 1 118 ? 13.409 -10.644 -18.922 1.00 49.34 118 ALA A N 1
ATOM 933 C CA . ALA A 1 118 ? 14.832 -10.426 -19.136 1.00 49.34 118 ALA A CA 1
ATOM 934 C C . ALA A 1 118 ? 15.049 -9.766 -20.507 1.00 49.34 118 ALA A C 1
ATOM 936 O O . ALA A 1 118 ? 14.551 -10.246 -21.526 1.00 49.34 118 ALA A O 1
ATOM 937 N N . ARG A 1 119 ? 15.789 -8.653 -20.533 1.00 51.75 119 ARG A N 1
ATOM 938 C CA . ARG A 1 119 ? 16.127 -7.919 -21.760 1.00 51.75 119 ARG A CA 1
ATOM 939 C C . ARG A 1 119 ? 17.642 -7.852 -21.908 1.00 51.75 119 ARG A C 1
ATOM 941 O O . ARG A 1 119 ? 18.354 -7.622 -20.931 1.00 51.75 119 ARG A O 1
ATOM 948 N N . ASN A 1 120 ? 18.129 -8.026 -23.129 1.00 44.09 120 ASN A N 1
ATOM 949 C CA . ASN A 1 120 ? 19.524 -7.761 -23.459 1.00 44.09 120 ASN A CA 1
ATOM 950 C C . ASN A 1 120 ? 19.813 -6.240 -23.395 1.00 44.09 120 ASN A C 1
ATOM 952 O O . ASN A 1 120 ? 18.886 -5.436 -23.536 1.00 44.09 120 ASN A O 1
ATOM 956 N N . PRO A 1 121 ? 21.083 -5.810 -23.234 1.00 43.91 121 PRO A N 1
ATOM 957 C CA . PRO A 1 121 ? 21.468 -4.390 -23.233 1.00 43.91 121 PRO A CA 1
ATOM 958 C C . PRO A 1 121 ? 21.068 -3.612 -24.501 1.00 43.91 121 PRO A C 1
ATOM 960 O O . PRO A 1 121 ? 21.072 -2.386 -24.495 1.00 43.91 121 PRO A O 1
ATOM 963 N N . ASP A 1 122 ? 20.742 -4.316 -25.588 1.00 49.62 122 ASP A N 1
ATOM 964 C CA . ASP A 1 122 ? 20.297 -3.771 -26.875 1.00 49.62 122 ASP A CA 1
ATOM 965 C C . ASP A 1 122 ? 18.768 -3.601 -26.984 1.00 49.62 122 ASP A C 1
ATOM 967 O O . ASP A 1 122 ? 18.260 -3.162 -28.016 1.00 49.62 122 ASP A O 1
ATOM 971 N N . GLY A 1 123 ? 18.022 -3.952 -25.934 1.00 47.25 123 GLY A N 1
ATOM 972 C CA . GLY A 1 123 ? 16.572 -3.840 -25.909 1.00 47.25 123 GLY A CA 1
ATOM 973 C C . GLY A 1 123 ? 15.817 -4.995 -26.580 1.00 47.25 123 GLY A C 1
ATOM 974 O O . GLY A 1 123 ? 14.622 -4.871 -26.852 1.00 47.25 123 GLY A O 1
ATOM 975 N N . ARG A 1 124 ? 16.447 -6.138 -26.846 1.00 41.44 124 ARG A N 1
ATOM 976 C CA . ARG A 1 124 ? 15.722 -7.318 -27.346 1.00 41.44 124 ARG A CA 1
ATOM 977 C C . ARG A 1 124 ? 15.342 -8.274 -26.209 1.00 41.44 124 ARG A C 1
ATOM 979 O O . ARG A 1 124 ? 16.124 -8.401 -25.261 1.00 41.44 124 ARG A O 1
ATOM 986 N N . PRO A 1 125 ? 14.160 -8.921 -26.267 1.00 43.66 125 PRO A N 1
ATOM 987 C CA . PRO A 1 125 ? 13.845 -10.017 -25.354 1.00 43.66 125 PRO A CA 1
ATOM 988 C C . PRO A 1 125 ? 14.861 -11.155 -25.544 1.00 43.66 125 PRO A C 1
ATOM 990 O O . PRO A 1 125 ? 15.369 -11.341 -26.655 1.00 43.66 125 PRO A O 1
ATOM 993 N N . ILE A 1 126 ? 15.201 -11.847 -24.451 1.00 50.56 126 ILE A N 1
ATOM 994 C CA . ILE A 1 126 ? 16.043 -13.059 -24.474 1.00 50.56 126 ILE A CA 1
ATOM 995 C C . ILE A 1 126 ? 15.225 -14.245 -24.981 1.00 50.56 126 ILE A C 1
ATOM 997 O O . ILE A 1 126 ? 14.062 -14.373 -24.541 1.00 50.56 126 ILE A O 1
#

Sequence (126 aa):
MNFVIEKKYERAHRKVSLLEKMIEDKTRELYLEHQKVEKSNQYLSRILQSMAGGVIVTDHTFTVVLVNGAAAIILGEESENLLGSELLDVFPVDGIAQAIEERAYHDLPSEQTELVLARNPDGRPI

pLDDT: mean 82.19, std 16.26, range [41.44, 98.44]

Radius of gyration: 26.58 Å; chains: 1; bounding box: 63×28×72 Å

Secondary structure (DSSP, 8-state):
-HHHHHHHHHHHHHHHHHHHHHHHHHHHHHHHHHHHHHHHHHHHHHHHHH-SS--EEE-TT-BEEEE-HHHHHHHTS-HHHHTTSBHHHH---HHHHHHHHHHHHHT-----------B-TTS-B-